Protein AF-A0A1A9HKG5-F1 (afdb_monomer)

Mean predicted aligned error: 11.15 Å

Solvent-accessible surface area (backbone atoms only — not comparable to full-atom values): 9004 Å² total; per-residue (Å²): 138,82,91,68,77,94,63,80,88,50,71,81,78,69,76,49,73,70,69,74,75,53,86,78,48,72,65,58,52,42,68,74,48,62,94,57,51,68,85,67,45,49,64,56,51,54,49,52,51,52,52,50,58,53,51,54,43,49,76,43,59,68,75,57,32,65,56,51,52,56,54,49,52,51,36,74,73,73,64,62,91,49,42,53,62,42,50,53,54,51,50,52,48,51,52,24,49,51,54,24,41,73,76,40,47,68,61,41,52,51,56,53,67,74,45,79,65,48,68,60,48,50,53,53,46,54,74,71,35,79,38,57,71,66,62,40,49,53,50,53,52,53,52,48,51,54,56,59,75,73,108

Secondary structure (DSSP, 8-state):
------PPPPGGGGT-SSTTT--S-HHHHHHHHTT--HHHHHHHHHHHHHHHHHHHGGGS-HHHHHHHHHHHHHIIIII---HHHHHHHHHHHHHHHHHHHHH-HHHHHHHHHTSTTHHHHHHHHHHHS---HHHHHHHHHHHHHHHHHH-

Radius of gyration: 18.56 Å; Cα contacts (8 Å, |Δi|>4): 81; chains: 1; bounding box: 42×35×54 Å

Sequence (151 aa):
MSDRPAGPPTADDWGDPELCAFPPDRYYSMDLFFGKSIAEIMPLLERNFSMRCIDDLADFPEPVFAYYVDGFFAHLANGMPDDEDLGVELGVFLSVMERRRQASPDVWRAAWMRWPGLLDTFVARVRRGRINAETAQELMEDISVVSAALR

Structure (mmCIF, N/CA/C/O backbone):
data_AF-A0A1A9HKG5-F1
#
_entry.id   AF-A0A1A9HKG5-F1
#
loop_
_atom_site.group_PDB
_atom_site.id
_atom_site.type_symbol
_atom_site.label_atom_id
_atom_site.label_alt_id
_atom_site.label_comp_id
_atom_site.label_asym_id
_atom_site.label_entity_id
_atom_site.label_seq_id
_atom_site.pdbx_PDB_ins_code
_atom_site.Cartn_x
_atom_site.Cartn_y
_atom_site.Cartn_z
_atom_site.occupancy
_atom_site.B_iso_or_equiv
_atom_site.auth_seq_id
_atom_site.auth_comp_id
_atom_site.auth_asym_id
_atom_site.auth_atom_id
_atom_site.pdbx_PDB_model_num
ATOM 1 N N . MET A 1 1 ? 24.810 -21.791 33.610 1.00 38.44 1 MET A N 1
ATOM 2 C CA . MET A 1 1 ? 23.421 -21.572 33.156 1.00 38.44 1 MET A CA 1
ATOM 3 C C . MET A 1 1 ? 22.956 -20.320 33.871 1.00 38.44 1 MET A C 1
ATOM 5 O O . MET A 1 1 ? 23.023 -20.300 35.090 1.00 38.44 1 MET A O 1
ATOM 9 N N . SER A 1 2 ? 22.736 -19.230 33.136 1.00 44.47 2 SER A N 1
ATOM 10 C CA . SER A 1 2 ? 22.501 -17.905 33.718 1.00 44.47 2 SER A CA 1
ATOM 11 C C . SER A 1 2 ? 20.999 -17.689 33.881 1.00 44.47 2 SER A C 1
ATOM 13 O O . SER A 1 2 ? 20.280 -17.680 32.886 1.00 44.47 2 SER A O 1
ATOM 15 N N . ASP A 1 3 ? 20.557 -17.537 35.130 1.00 51.28 3 ASP A N 1
ATOM 16 C CA . ASP A 1 3 ? 19.211 -17.105 35.515 1.00 51.28 3 ASP A CA 1
ATOM 17 C C . ASP A 1 3 ? 19.016 -15.624 35.156 1.00 51.28 3 ASP A C 1
ATOM 19 O O . ASP A 1 3 ? 19.117 -14.737 36.007 1.00 51.28 3 ASP A O 1
ATOM 23 N N . ARG A 1 4 ? 18.774 -15.323 33.876 1.00 46.88 4 ARG A N 1
ATOM 24 C CA . ARG A 1 4 ? 18.249 -14.007 33.502 1.00 46.88 4 ARG A CA 1
ATOM 25 C C . ARG A 1 4 ? 16.730 -14.005 33.711 1.00 46.88 4 ARG A C 1
ATOM 27 O O . ARG A 1 4 ? 16.064 -14.910 33.209 1.00 46.88 4 ARG A O 1
ATOM 34 N N . PRO A 1 5 ? 16.162 -13.007 34.413 1.00 45.56 5 PRO A N 1
ATOM 35 C CA . PRO A 1 5 ? 14.721 -12.796 34.389 1.00 45.56 5 PRO A CA 1
ATOM 36 C C . PRO A 1 5 ? 14.277 -12.554 32.941 1.00 45.56 5 PRO A C 1
ATOM 38 O O . PRO A 1 5 ? 15.050 -12.009 32.151 1.00 45.56 5 PRO A O 1
ATOM 41 N N . ALA A 1 6 ? 13.052 -12.970 32.606 1.00 55.50 6 ALA A N 1
ATOM 42 C CA . ALA A 1 6 ? 12.437 -12.793 31.291 1.00 55.50 6 ALA A CA 1
ATOM 43 C C . ALA A 1 6 ? 12.255 -11.298 30.968 1.00 55.50 6 ALA A C 1
ATOM 45 O O . ALA 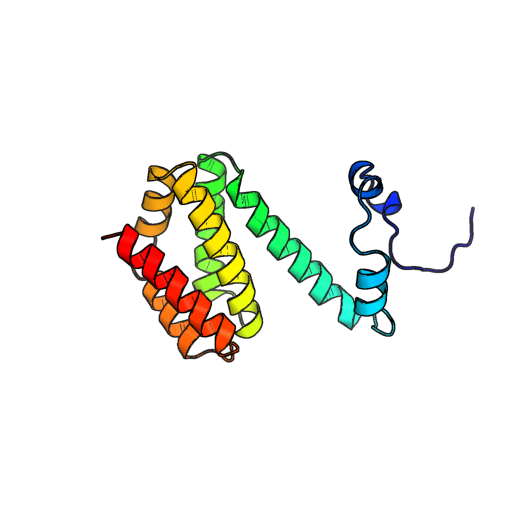A 1 6 ? 11.182 -10.726 31.146 1.00 55.50 6 ALA A O 1
ATOM 46 N N . GLY A 1 7 ? 13.343 -10.643 30.570 1.00 48.59 7 GLY A N 1
ATOM 47 C CA . GLY A 1 7 ? 13.321 -9.342 29.924 1.00 48.59 7 GLY A CA 1
ATOM 48 C C . GLY A 1 7 ? 12.909 -9.487 28.457 1.00 48.59 7 GLY A C 1
ATOM 49 O O . GLY A 1 7 ? 12.933 -10.601 27.925 1.00 48.59 7 GLY A O 1
ATOM 50 N N . PRO A 1 8 ? 12.520 -8.385 27.797 1.00 48.12 8 PRO A N 1
ATOM 51 C CA . PRO A 1 8 ? 12.227 -8.414 26.370 1.00 48.12 8 PRO A CA 1
ATOM 52 C C . PRO A 1 8 ? 13.450 -8.912 25.575 1.00 48.12 8 PRO A C 1
ATOM 54 O O . PRO A 1 8 ? 14.583 -8.656 26.006 1.00 48.12 8 PRO A O 1
ATOM 57 N N . PRO A 1 9 ? 13.240 -9.600 24.433 1.00 52.94 9 PRO A N 1
ATOM 58 C CA . PRO A 1 9 ? 14.323 -10.089 23.585 1.00 52.94 9 PRO A CA 1
ATOM 59 C C . PRO A 1 9 ? 15.295 -8.960 23.246 1.00 52.94 9 PRO A C 1
ATOM 61 O O . PRO A 1 9 ? 14.899 -7.872 22.826 1.00 52.94 9 PRO A O 1
ATOM 64 N N . THR A 1 10 ? 16.575 -9.207 23.469 1.00 54.91 10 THR A N 1
ATOM 65 C CA . THR A 1 10 ? 17.661 -8.268 23.194 1.00 54.91 10 THR A CA 1
ATOM 66 C C . THR A 1 10 ? 18.106 -8.394 21.745 1.00 54.91 10 THR A C 1
ATOM 68 O O . THR A 1 10 ? 17.918 -9.446 21.160 1.00 54.91 10 THR A O 1
ATOM 71 N N . ALA A 1 11 ? 18.722 -7.359 21.162 1.00 49.97 11 ALA A N 1
ATOM 72 C CA . ALA A 1 11 ? 19.253 -7.404 19.790 1.00 49.97 11 ALA A CA 1
ATOM 73 C C . ALA A 1 11 ? 20.190 -8.611 19.540 1.00 49.97 11 ALA A C 1
ATOM 75 O O . ALA A 1 11 ? 20.177 -9.180 18.452 1.00 49.97 11 ALA A O 1
ATOM 76 N N . ASP A 1 12 ? 20.906 -9.063 20.577 1.00 48.78 12 ASP A N 1
ATOM 77 C CA . ASP A 1 12 ? 21.741 -10.272 20.549 1.00 48.78 12 ASP A CA 1
ATOM 78 C C . ASP A 1 12 ? 20.930 -11.555 20.271 1.00 48.78 12 ASP A C 1
ATOM 80 O O . ASP A 1 12 ? 21.448 -12.493 19.669 1.00 48.78 12 ASP A O 1
ATOM 84 N N . ASP A 1 13 ? 19.651 -11.594 20.663 1.00 56.88 13 ASP A N 1
ATOM 85 C CA . ASP A 1 13 ? 18.748 -12.731 20.444 1.00 56.88 13 ASP A CA 1
ATOM 86 C C . ASP A 1 13 ? 18.257 -12.827 18.981 1.00 56.88 13 ASP A C 1
ATOM 88 O O . ASP A 1 13 ? 17.712 -13.858 18.587 1.00 56.88 13 ASP A O 1
ATOM 92 N N . TRP A 1 14 ? 18.476 -11.787 18.162 1.00 57.03 14 TRP A N 1
ATOM 93 C CA . TRP A 1 14 ? 18.041 -11.714 16.755 1.00 57.03 14 TRP A CA 1
ATOM 94 C C . TRP A 1 14 ? 19.176 -11.950 15.749 1.00 57.03 14 TRP A C 1
ATOM 96 O O . TRP A 1 14 ? 18.923 -12.011 14.550 1.00 57.03 14 TRP A O 1
ATOM 106 N N . GLY A 1 15 ? 20.417 -12.130 16.218 1.00 39.25 15 GLY A N 1
ATOM 107 C CA . GLY A 1 15 ? 21.541 -12.594 15.395 1.00 39.25 15 GLY A CA 1
ATOM 108 C C . GLY A 1 15 ? 22.054 -11.617 14.330 1.00 39.25 15 GLY A C 1
ATOM 109 O O . GLY A 1 15 ? 22.786 -12.052 13.441 1.00 39.25 15 GLY A O 1
ATOM 110 N N . ASP A 1 16 ? 21.711 -10.330 14.412 1.00 46.25 16 ASP A N 1
ATOM 111 C CA . ASP A 1 16 ? 22.084 -9.325 13.412 1.00 46.25 16 ASP A CA 1
ATOM 112 C C . ASP A 1 16 ? 23.063 -8.275 13.986 1.00 46.25 16 ASP A C 1
ATOM 114 O O . ASP A 1 16 ? 22.670 -7.410 14.776 1.00 46.25 16 ASP A O 1
ATOM 118 N N . PRO A 1 17 ? 24.354 -8.331 13.613 1.00 48.03 17 PRO A N 1
ATOM 119 C CA . PRO A 1 17 ? 25.363 -7.387 14.080 1.00 48.03 17 PRO A CA 1
ATOM 120 C C . PRO A 1 17 ? 25.240 -5.978 13.470 1.00 48.03 17 PRO A C 1
ATOM 122 O O . PRO A 1 17 ? 25.840 -5.049 14.016 1.00 48.03 17 PRO A O 1
ATOM 125 N N . GLU A 1 18 ? 24.471 -5.769 12.395 1.00 45.56 18 GLU A N 1
ATOM 126 C CA . GLU A 1 18 ? 24.267 -4.436 11.803 1.00 45.56 18 GLU A CA 1
ATOM 127 C C . GLU A 1 18 ? 23.213 -3.616 12.569 1.00 45.56 18 GLU A C 1
ATOM 129 O O . GLU A 1 18 ? 23.343 -2.392 12.672 1.00 45.56 18 GLU A O 1
ATOM 134 N N . LEU A 1 19 ? 22.265 -4.276 13.250 1.00 43.78 19 LEU A N 1
ATOM 135 C CA . LEU A 1 19 ? 21.355 -3.639 14.218 1.00 43.78 19 LEU A CA 1
ATOM 136 C C . LEU A 1 19 ? 22.072 -3.126 15.484 1.00 43.78 19 LEU A C 1
ATOM 138 O O . LEU A 1 19 ? 21.529 -2.290 16.204 1.00 43.78 19 LEU A O 1
ATOM 142 N N . CYS A 1 20 ? 23.304 -3.570 15.750 1.00 43.44 20 CYS A N 1
ATOM 143 C CA . CYS A 1 20 ? 24.138 -3.058 16.844 1.00 43.44 20 CYS A CA 1
ATOM 144 C C . CYS A 1 20 ? 24.887 -1.758 16.489 1.00 43.44 20 CYS A C 1
ATOM 146 O O . CYS A 1 20 ? 25.392 -1.086 17.392 1.00 43.44 20 CYS A O 1
ATOM 148 N N . ALA A 1 21 ? 24.989 -1.402 15.202 1.00 42.41 21 ALA A N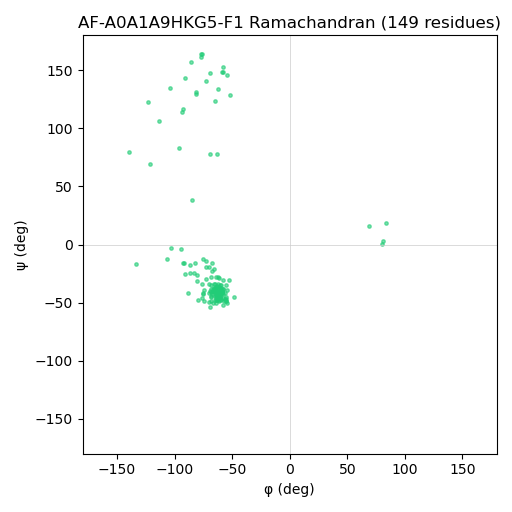 1
ATOM 149 C CA . ALA A 1 21 ? 25.827 -0.296 14.728 1.00 42.41 21 ALA A CA 1
ATOM 150 C C . ALA A 1 21 ? 25.097 1.056 14.642 1.00 42.41 21 ALA A C 1
ATOM 152 O O . ALA A 1 21 ? 25.743 2.105 14.611 1.00 42.41 21 ALA A O 1
ATOM 153 N N . PHE A 1 22 ? 23.765 1.053 14.670 1.00 38.78 22 PHE A N 1
ATOM 154 C CA . PHE A 1 22 ? 22.943 2.255 14.737 1.00 38.78 22 PHE A CA 1
ATOM 155 C C . PHE A 1 22 ? 22.035 2.156 15.961 1.00 38.78 22 PHE A C 1
ATOM 157 O O . PHE A 1 22 ? 21.252 1.215 16.044 1.00 38.78 22 PHE A O 1
ATOM 164 N N . PRO A 1 23 ? 22.067 3.109 16.907 1.00 43.50 23 PRO A N 1
ATOM 165 C CA . PRO A 1 23 ? 21.023 3.212 17.900 1.00 43.50 23 PRO A CA 1
ATOM 166 C C . PRO A 1 23 ? 20.001 4.254 17.430 1.00 43.50 23 PRO A C 1
ATOM 168 O O . PRO A 1 23 ? 20.067 5.395 17.887 1.00 43.50 23 PRO A O 1
ATOM 171 N N . PRO A 1 24 ? 19.021 3.938 16.570 1.00 44.19 24 PRO A N 1
ATOM 172 C CA . PRO A 1 24 ? 17.713 4.489 16.800 1.00 44.19 24 PRO A CA 1
ATOM 173 C C . PRO A 1 24 ? 17.034 3.606 17.861 1.00 44.19 24 PRO A C 1
ATOM 175 O O . PRO A 1 24 ? 17.019 2.381 17.784 1.00 44.19 24 PRO A O 1
ATOM 178 N N . ASP A 1 25 ? 16.474 4.239 18.885 1.00 48.19 25 ASP A N 1
ATOM 179 C CA . ASP A 1 25 ? 15.282 3.721 19.561 1.00 48.19 25 ASP A CA 1
ATOM 180 C C . ASP A 1 25 ? 15.369 2.668 20.663 1.00 48.19 25 ASP A C 1
ATOM 182 O O . ASP A 1 25 ? 14.325 2.155 21.053 1.00 48.19 25 ASP A O 1
ATOM 186 N N . ARG A 1 26 ? 16.502 2.413 21.331 1.00 44.66 26 ARG A N 1
ATOM 187 C CA . ARG A 1 26 ? 16.412 1.623 22.585 1.00 44.66 26 ARG A CA 1
ATOM 188 C C . ARG A 1 26 ? 15.532 2.318 23.641 1.00 44.66 26 ARG A C 1
ATOM 190 O O . ARG A 1 26 ? 14.764 1.653 24.323 1.00 44.66 26 ARG A O 1
ATOM 197 N N . TYR A 1 27 ? 15.600 3.649 23.735 1.00 45.28 27 TYR A N 1
ATOM 198 C CA . TYR A 1 27 ? 14.752 4.448 24.630 1.00 45.28 27 TYR A CA 1
ATOM 199 C C . TYR A 1 27 ? 13.316 4.598 24.112 1.00 45.28 27 TYR A C 1
ATOM 201 O O . TYR A 1 27 ? 12.382 4.421 24.883 1.00 45.28 27 TYR A O 1
ATOM 209 N N . TYR A 1 28 ? 13.134 4.823 22.809 1.00 45.78 28 TYR A N 1
ATOM 210 C CA . TYR A 1 28 ? 11.808 4.960 22.200 1.00 45.78 28 TYR A CA 1
ATOM 211 C C . TYR A 1 28 ? 11.017 3.645 22.243 1.00 45.78 28 TYR A C 1
ATOM 213 O O . TYR A 1 28 ? 9.845 3.634 22.599 1.00 45.78 28 TYR A O 1
ATOM 221 N N . SER A 1 29 ? 11.683 2.513 21.988 1.00 49.22 29 SER A N 1
ATOM 222 C CA . SER A 1 29 ? 11.100 1.176 22.140 1.00 49.22 29 SER A CA 1
ATOM 223 C C . SER A 1 29 ? 10.743 0.889 23.597 1.00 49.22 29 SER A C 1
ATOM 225 O O . SER A 1 29 ? 9.689 0.322 23.867 1.00 49.22 29 SER A O 1
ATOM 227 N N . MET A 1 30 ? 11.588 1.295 24.557 1.00 54.16 30 MET A N 1
ATOM 228 C CA . MET A 1 30 ? 11.232 1.172 25.970 1.00 54.16 30 MET A CA 1
ATOM 229 C C . MET A 1 30 ? 9.986 1.992 26.292 1.00 54.16 30 MET A C 1
ATOM 231 O O . MET A 1 30 ? 9.065 1.416 26.844 1.00 54.16 30 MET A O 1
ATOM 235 N N . ASP A 1 31 ? 9.895 3.262 25.901 1.00 56.78 31 ASP A N 1
ATOM 236 C CA . ASP A 1 31 ? 8.707 4.087 26.169 1.00 56.78 31 ASP A CA 1
ATOM 237 C C . ASP A 1 31 ? 7.435 3.532 25.500 1.00 56.78 31 ASP A C 1
ATOM 239 O O . ASP A 1 31 ? 6.349 3.602 26.078 1.00 56.78 31 ASP A O 1
ATOM 243 N N . LEU A 1 32 ? 7.562 2.916 24.318 1.00 57.59 32 LEU A N 1
ATOM 244 C CA . LEU A 1 32 ? 6.439 2.300 23.605 1.00 57.59 32 LEU A CA 1
ATOM 245 C C . LEU A 1 32 ? 5.918 1.028 24.293 1.00 57.59 32 LEU A C 1
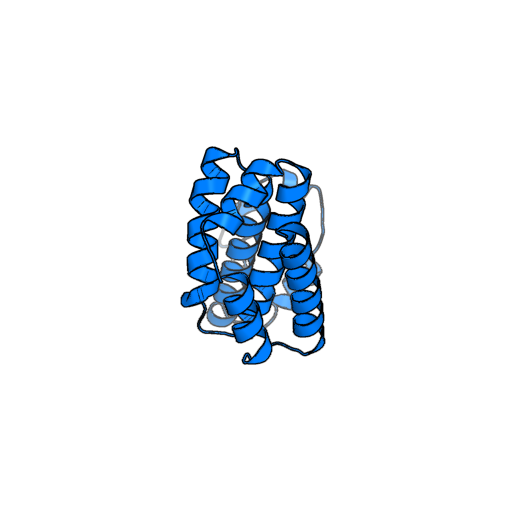ATOM 247 O O . LEU A 1 32 ? 4.721 0.743 24.230 1.00 57.59 32 LEU A O 1
ATOM 251 N N . PHE A 1 33 ? 6.804 0.256 24.930 1.00 64.69 33 PHE A N 1
ATOM 252 C CA . PHE A 1 33 ? 6.496 -1.053 25.519 1.00 64.69 33 PHE A CA 1
ATOM 253 C C . PHE A 1 33 ? 6.428 -1.045 27.055 1.00 64.69 33 PHE A C 1
ATOM 255 O O . PHE A 1 33 ? 5.944 -2.006 27.658 1.00 64.69 33 PHE A O 1
ATOM 262 N N . PHE A 1 34 ? 6.881 0.024 27.712 1.00 68.19 34 PHE A N 1
ATOM 263 C CA . PHE A 1 34 ? 6.913 0.126 29.167 1.00 68.19 34 PHE A CA 1
ATOM 264 C C . PHE A 1 34 ? 5.494 0.125 29.742 1.00 68.19 34 PHE A C 1
ATOM 266 O O . PHE A 1 34 ? 4.649 0.943 29.387 1.00 68.19 34 PHE A O 1
ATOM 273 N N . GLY A 1 35 ? 5.227 -0.819 30.646 1.00 70.81 35 GLY A N 1
ATOM 274 C CA . GLY A 1 35 ? 3.917 -0.979 31.281 1.00 70.81 35 GLY A CA 1
ATOM 275 C C . GLY A 1 35 ? 2.867 -1.716 30.442 1.00 70.81 35 GLY A C 1
ATOM 276 O O . GLY A 1 35 ? 1.761 -1.911 30.941 1.00 70.81 35 GLY A O 1
ATOM 277 N N . LYS A 1 36 ? 3.195 -2.161 29.220 1.00 76.69 36 LYS A N 1
ATOM 278 C CA . LYS A 1 36 ? 2.314 -2.997 28.391 1.00 76.69 36 LYS A CA 1
ATOM 279 C C . LYS A 1 36 ? 2.572 -4.484 28.636 1.00 76.69 36 LYS A C 1
ATOM 281 O O . LYS A 1 36 ? 3.705 -4.922 28.827 1.00 76.69 36 LYS A O 1
ATOM 286 N N . SER A 1 37 ? 1.511 -5.276 28.617 1.00 81.25 37 SER A N 1
ATOM 287 C CA . SER A 1 37 ? 1.562 -6.735 28.651 1.00 81.25 37 SER A CA 1
ATOM 288 C C . SER A 1 37 ? 1.950 -7.317 27.289 1.00 81.25 37 SER A C 1
ATOM 290 O O . SER A 1 37 ? 1.792 -6.679 26.252 1.00 81.25 37 SER A O 1
ATOM 292 N N . ILE A 1 38 ? 2.397 -8.577 27.265 1.00 73.75 38 ILE A N 1
ATOM 293 C CA . ILE A 1 38 ? 2.705 -9.294 26.013 1.00 73.75 38 ILE A CA 1
ATOM 294 C C . ILE A 1 38 ? 1.504 -9.281 25.054 1.00 73.75 38 ILE A C 1
ATOM 296 O O . ILE A 1 38 ? 1.685 -9.082 23.858 1.00 73.75 38 ILE A O 1
ATOM 300 N N . ALA A 1 39 ? 0.280 -9.424 25.570 1.00 75.69 39 ALA A N 1
ATOM 301 C CA . ALA A 1 39 ? -0.936 -9.388 24.757 1.00 75.69 39 ALA A CA 1
ATOM 302 C C . ALA A 1 39 ? -1.173 -8.025 24.079 1.00 75.69 39 ALA A C 1
ATOM 304 O O . ALA A 1 39 ? -1.776 -7.972 23.014 1.00 75.69 39 ALA A O 1
ATOM 305 N N . GLU A 1 40 ? -0.681 -6.935 24.671 1.00 73.12 40 GLU A N 1
ATOM 306 C CA . GLU A 1 40 ? -0.762 -5.583 24.103 1.00 73.12 40 GLU A CA 1
ATOM 307 C C . GLU A 1 40 ? 0.404 -5.276 23.153 1.00 73.12 40 GLU A C 1
ATOM 309 O O . GLU A 1 40 ? 0.277 -4.422 22.280 1.00 73.12 40 GLU A O 1
ATOM 314 N N . ILE A 1 41 ? 1.542 -5.955 23.317 1.00 71.44 41 ILE A N 1
ATOM 315 C CA . ILE A 1 41 ? 2.761 -5.730 22.530 1.00 71.44 41 ILE A CA 1
ATOM 316 C C . ILE A 1 41 ? 2.772 -6.572 21.253 1.00 71.44 41 ILE A C 1
ATOM 318 O O . ILE A 1 41 ? 3.163 -6.072 20.199 1.00 71.44 41 ILE A O 1
ATOM 322 N N . MET A 1 42 ? 2.352 -7.837 21.331 1.00 74.56 42 MET A N 1
ATOM 323 C CA . MET A 1 42 ? 2.443 -8.770 20.203 1.00 74.56 42 MET A CA 1
ATOM 324 C C . MET A 1 42 ? 1.755 -8.263 18.928 1.00 74.56 42 MET A C 1
ATOM 326 O O . MET A 1 42 ? 2.416 -8.281 17.891 1.00 74.56 42 MET A O 1
ATOM 330 N N . PRO A 1 43 ? 0.527 -7.709 18.974 1.00 72.69 43 PRO A N 1
ATOM 331 C CA . PRO A 1 43 ? -0.109 -7.165 17.774 1.00 72.69 43 PRO A CA 1
ATOM 332 C C . PRO A 1 43 ? 0.686 -6.014 17.137 1.00 72.69 43 PRO A C 1
ATOM 334 O O . PRO A 1 43 ? 0.744 -5.895 15.916 1.00 72.69 43 PRO A O 1
ATOM 337 N N . LEU A 1 44 ? 1.349 -5.180 17.949 1.00 71.00 44 LEU A N 1
ATOM 338 C CA . LEU A 1 44 ? 2.171 -4.067 17.458 1.00 71.00 44 LEU A CA 1
ATOM 339 C C . LEU A 1 44 ? 3.436 -4.569 16.750 1.00 71.00 44 LEU A C 1
ATOM 341 O O . LEU A 1 44 ? 3.834 -4.014 15.726 1.00 71.00 44 LEU A O 1
ATOM 345 N N . LEU A 1 45 ? 4.064 -5.621 17.286 1.00 68.38 45 LEU A N 1
ATOM 346 C CA . LEU A 1 45 ? 5.238 -6.249 16.677 1.00 68.38 45 LEU A CA 1
ATOM 347 C C . LEU A 1 45 ? 4.883 -6.963 15.371 1.00 68.38 45 LEU A C 1
ATOM 349 O O . LEU A 1 45 ? 5.586 -6.785 14.379 1.00 68.38 45 LEU A O 1
ATOM 353 N N . GLU A 1 46 ? 3.788 -7.724 15.355 1.00 72.88 46 GLU A N 1
ATOM 354 C CA . GLU A 1 46 ? 3.287 -8.405 14.155 1.00 72.88 46 GLU A CA 1
ATOM 355 C C . GLU A 1 46 ? 2.964 -7.401 13.046 1.00 72.88 46 GLU A C 1
ATOM 357 O O . GLU A 1 46 ? 3.358 -7.597 11.896 1.00 72.88 46 GLU A O 1
ATOM 362 N N . ARG A 1 47 ? 2.338 -6.273 13.401 1.00 72.25 47 ARG A N 1
ATOM 363 C CA . ARG A 1 47 ? 2.058 -5.185 12.462 1.00 72.25 47 ARG A CA 1
ATOM 364 C C . ARG A 1 47 ? 3.333 -4.538 11.926 1.00 72.25 47 ARG A C 1
ATOM 366 O O . ARG A 1 47 ? 3.440 -4.316 10.725 1.00 72.25 47 ARG A O 1
ATOM 373 N N . ASN A 1 48 ? 4.317 -4.255 12.780 1.00 71.88 48 ASN A N 1
ATOM 374 C CA . ASN A 1 48 ? 5.599 -3.694 12.337 1.00 71.88 48 ASN A CA 1
ATOM 375 C C . ASN A 1 48 ? 6.337 -4.656 11.396 1.00 71.88 48 ASN A C 1
ATOM 377 O O . ASN A 1 48 ? 6.820 -4.244 10.343 1.00 71.88 48 ASN A O 1
ATOM 381 N N . PHE A 1 49 ? 6.345 -5.947 11.729 1.00 72.69 49 PHE A N 1
ATOM 382 C CA . PHE A 1 49 ? 6.891 -6.979 10.858 1.00 72.69 49 PHE A CA 1
ATOM 383 C C . PHE A 1 49 ? 6.172 -7.016 9.503 1.00 72.69 49 PHE A C 1
ATOM 385 O O . PHE A 1 49 ? 6.838 -6.972 8.473 1.00 72.69 49 PHE A O 1
ATOM 392 N N . SER A 1 50 ? 4.833 -7.003 9.493 1.00 74.12 50 SER A N 1
ATOM 393 C CA . SER A 1 50 ? 4.036 -6.937 8.259 1.00 74.12 50 SER A CA 1
ATOM 394 C C . SER A 1 50 ? 4.416 -5.722 7.405 1.00 74.12 50 SER A C 1
ATOM 396 O O . SER A 1 50 ? 4.736 -5.871 6.227 1.00 74.12 50 SER A O 1
ATOM 398 N N . MET A 1 51 ? 4.489 -4.530 8.009 1.00 75.94 51 MET A N 1
ATOM 399 C CA . MET A 1 51 ? 4.875 -3.299 7.309 1.00 75.94 51 MET A CA 1
ATOM 400 C C . MET A 1 51 ? 6.283 -3.372 6.717 1.00 75.94 51 MET A C 1
ATOM 402 O O . MET A 1 51 ? 6.478 -2.943 5.584 1.00 75.94 51 MET A O 1
ATOM 406 N N . ARG A 1 52 ? 7.256 -3.939 7.440 1.00 75.94 52 ARG A N 1
ATOM 407 C CA . ARG A 1 52 ? 8.613 -4.147 6.910 1.00 75.94 52 ARG A CA 1
ATOM 408 C C . ARG A 1 52 ? 8.621 -5.117 5.736 1.00 75.94 52 ARG A C 1
ATOM 410 O O . ARG A 1 52 ? 9.232 -4.826 4.717 1.00 75.94 52 ARG A O 1
ATOM 417 N N . CYS A 1 53 ? 7.885 -6.222 5.839 1.00 75.56 53 CYS A N 1
ATOM 418 C CA . CYS A 1 53 ? 7.752 -7.160 4.730 1.00 75.56 53 CYS A CA 1
ATOM 419 C C . CYS A 1 53 ? 7.107 -6.517 3.496 1.00 75.56 53 CYS A C 1
ATOM 421 O O . CYS A 1 53 ? 7.500 -6.847 2.381 1.00 75.56 53 CYS A O 1
ATOM 423 N N . ILE A 1 54 ? 6.134 -5.615 3.677 1.00 79.06 54 ILE A N 1
ATOM 424 C CA . ILE A 1 54 ? 5.567 -4.823 2.578 1.00 79.06 54 ILE A CA 1
ATOM 425 C C . ILE A 1 54 ? 6.642 -3.905 1.993 1.00 79.06 54 ILE A C 1
ATOM 427 O O . ILE A 1 54 ? 6.803 -3.872 0.775 1.00 79.06 54 ILE A O 1
ATOM 431 N N . ASP A 1 55 ? 7.387 -3.188 2.838 1.00 77.44 55 ASP A N 1
ATOM 432 C CA . ASP A 1 55 ? 8.410 -2.232 2.408 1.00 77.44 55 ASP A CA 1
ATOM 433 C C . ASP A 1 55 ? 9.512 -2.888 1.556 1.00 77.44 55 ASP A C 1
ATOM 435 O O . ASP A 1 55 ? 9.874 -2.349 0.504 1.00 77.44 55 ASP A O 1
ATOM 439 N N . ASP A 1 56 ? 9.951 -4.089 1.943 1.00 81.25 56 ASP A N 1
ATOM 440 C CA . ASP A 1 56 ? 10.978 -4.876 1.246 1.00 81.25 56 ASP A CA 1
ATOM 441 C C . ASP A 1 56 ? 10.540 -5.339 -0.158 1.00 81.25 56 ASP A C 1
ATOM 443 O O . ASP A 1 56 ? 11.380 -5.632 -1.015 1.00 81.25 56 ASP A O 1
ATOM 447 N N . LEU A 1 57 ? 9.228 -5.384 -0.448 1.00 82.38 57 LEU A N 1
ATOM 448 C CA . LEU A 1 57 ? 8.731 -5.784 -1.772 1.00 82.38 57 LEU A CA 1
ATOM 449 C C . LEU A 1 57 ? 9.274 -4.891 -2.885 1.00 82.38 57 LEU A C 1
ATOM 451 O O . LEU A 1 57 ? 9.436 -5.365 -4.011 1.00 82.38 57 LEU A O 1
ATOM 455 N N . ALA A 1 58 ? 9.546 -3.615 -2.597 1.00 83.06 58 ALA A N 1
ATOM 456 C CA . ALA A 1 58 ? 10.047 -2.669 -3.590 1.00 83.06 58 ALA A CA 1
ATOM 457 C C . ALA A 1 58 ? 11.333 -3.172 -4.272 1.00 83.06 58 ALA A C 1
ATOM 459 O O . ALA A 1 58 ? 11.494 -2.988 -5.485 1.00 83.06 58 ALA A O 1
ATOM 460 N N . ASP A 1 59 ? 12.176 -3.879 -3.517 1.00 84.25 59 ASP A N 1
ATOM 461 C CA . ASP A 1 59 ? 13.503 -4.334 -3.931 1.00 84.25 59 ASP A CA 1
ATOM 462 C C . ASP A 1 59 ? 13.505 -5.762 -4.498 1.00 84.25 59 ASP A C 1
ATOM 464 O O . ASP A 1 59 ? 14.524 -6.256 -4.990 1.00 84.25 59 ASP A O 1
ATOM 468 N N . PHE A 1 60 ? 12.358 -6.445 -4.488 1.00 82.81 60 PHE A N 1
ATOM 469 C CA . PHE A 1 60 ? 12.274 -7.807 -5.002 1.00 82.81 60 PHE A CA 1
ATOM 470 C C . PHE A 1 60 ? 12.437 -7.865 -6.533 1.00 82.81 60 PHE A C 1
ATOM 472 O O . PHE A 1 60 ? 11.973 -6.975 -7.267 1.00 82.81 60 PHE A O 1
ATOM 479 N N . PRO A 1 61 ? 13.031 -8.955 -7.064 1.00 88.50 61 PRO A N 1
ATOM 480 C CA . PRO A 1 61 ? 13.071 -9.202 -8.501 1.00 88.50 61 PRO A CA 1
ATOM 481 C C . PRO A 1 61 ? 11.670 -9.177 -9.121 1.00 88.50 61 PRO A C 1
ATOM 483 O O . PRO A 1 61 ? 10.704 -9.622 -8.505 1.00 88.50 61 PRO A O 1
ATOM 486 N N . GLU A 1 62 ? 11.553 -8.707 -10.364 1.00 88.31 62 GLU A N 1
ATOM 487 C CA . GLU A 1 62 ? 10.264 -8.512 -11.054 1.00 88.31 62 GLU A CA 1
ATOM 488 C C . GLU A 1 62 ? 9.288 -9.691 -11.000 1.00 88.31 62 GLU A C 1
ATOM 490 O O . GLU A 1 62 ? 8.124 -9.452 -10.666 1.00 88.31 62 GLU A O 1
ATOM 495 N N . PRO A 1 63 ? 9.705 -10.951 -11.227 1.00 85.88 63 PRO A N 1
ATOM 496 C CA . PRO A 1 63 ? 8.781 -12.081 -11.143 1.00 85.88 63 PRO A CA 1
ATOM 497 C C . PRO A 1 63 ? 8.242 -12.303 -9.725 1.00 85.88 63 PRO A C 1
ATOM 499 O O . PRO A 1 63 ? 7.096 -12.708 -9.550 1.00 85.88 63 PRO A O 1
ATOM 502 N N . VAL A 1 64 ? 9.068 -12.027 -8.714 1.00 85.88 64 VAL A N 1
ATOM 503 C CA . VAL A 1 64 ? 8.735 -12.217 -7.299 1.00 85.88 64 VAL A CA 1
ATOM 504 C C . VAL A 1 64 ? 7.811 -11.096 -6.832 1.00 85.88 64 VAL A C 1
ATOM 506 O O . VAL A 1 64 ? 6.765 -11.364 -6.247 1.00 85.88 64 VAL A O 1
ATOM 509 N N . PHE A 1 65 ? 8.140 -9.850 -7.178 1.00 87.88 65 PHE A N 1
ATOM 510 C CA . PHE A 1 65 ? 7.271 -8.699 -6.946 1.00 87.88 65 PHE A CA 1
ATOM 511 C C . PHE A 1 65 ? 5.882 -8.918 -7.558 1.00 87.88 65 PHE A C 1
ATOM 513 O O . PHE A 1 65 ? 4.872 -8.790 -6.870 1.00 87.88 65 PHE A O 1
ATOM 520 N N . ALA A 1 66 ? 5.820 -9.310 -8.836 1.00 84.50 66 ALA A N 1
ATOM 521 C CA . ALA A 1 66 ? 4.560 -9.497 -9.550 1.00 84.50 66 ALA A CA 1
ATOM 522 C C . ALA A 1 66 ? 3.674 -10.598 -8.944 1.00 84.50 66 ALA A C 1
ATOM 524 O O . ALA A 1 66 ? 2.453 -10.522 -9.089 1.00 84.50 66 ALA A O 1
ATOM 525 N N . TYR A 1 67 ? 4.277 -11.593 -8.286 1.00 85.12 67 TYR A N 1
ATOM 526 C CA . TYR A 1 67 ? 3.568 -12.648 -7.565 1.00 85.12 67 TYR A CA 1
ATOM 527 C C . TYR A 1 67 ? 2.978 -12.140 -6.242 1.00 85.12 67 TYR A C 1
ATOM 529 O O . TYR A 1 67 ? 1.799 -12.357 -5.969 1.00 85.12 67 TYR A O 1
ATOM 537 N N . TYR A 1 68 ? 3.771 -11.434 -5.431 1.00 86.69 68 TYR A N 1
ATOM 538 C CA . TYR A 1 68 ? 3.324 -10.970 -4.114 1.00 86.69 68 TYR A CA 1
ATOM 539 C C . TYR A 1 68 ? 2.384 -9.765 -4.179 1.00 86.69 68 TYR A C 1
ATOM 541 O O . TYR A 1 68 ? 1.451 -9.688 -3.379 1.00 86.69 68 TYR A O 1
ATOM 549 N N . VAL A 1 69 ? 2.574 -8.856 -5.142 1.00 89.94 69 VAL A N 1
ATOM 550 C CA . VAL A 1 69 ? 1.747 -7.644 -5.269 1.00 89.94 69 VAL A CA 1
ATOM 551 C C . VAL A 1 69 ? 0.266 -7.982 -5.471 1.00 89.94 69 VAL A C 1
ATOM 553 O O . VAL A 1 69 ? -0.597 -7.312 -4.913 1.00 89.94 69 VAL A O 1
ATOM 556 N N . ASP A 1 70 ? -0.043 -9.072 -6.182 1.00 87.81 70 ASP A N 1
ATOM 557 C CA . ASP A 1 70 ? -1.425 -9.525 -6.379 1.00 87.81 70 ASP A CA 1
ATOM 558 C C . ASP A 1 70 ? -2.064 -9.999 -5.066 1.00 87.81 70 ASP A C 1
ATOM 560 O O . ASP A 1 70 ? -3.238 -9.728 -4.804 1.00 87.81 70 ASP A O 1
ATOM 564 N N . GLY A 1 71 ? -1.286 -10.674 -4.215 1.00 86.94 71 GLY A N 1
ATOM 565 C CA . GLY A 1 71 ? -1.726 -11.076 -2.880 1.00 86.94 71 GLY A CA 1
ATOM 566 C C . GLY A 1 71 ? -2.007 -9.869 -1.986 1.00 86.94 71 GLY A C 1
ATOM 567 O O . GLY A 1 71 ? -3.044 -9.825 -1.321 1.00 86.94 71 GLY A O 1
ATOM 568 N N . PHE A 1 72 ? -1.135 -8.859 -2.028 1.00 88.94 72 PHE A N 1
ATOM 569 C CA . PHE A 1 72 ? -1.325 -7.622 -1.270 1.00 88.94 72 PHE A CA 1
ATOM 570 C C . PHE A 1 72 ? -2.525 -6.812 -1.749 1.00 88.94 72 PHE A C 1
ATOM 572 O O . PHE A 1 72 ? -3.302 -6.335 -0.925 1.00 88.94 72 PHE A O 1
ATOM 579 N N . PHE A 1 73 ? -2.759 -6.728 -3.058 1.00 91.12 73 PHE A N 1
ATOM 580 C CA . PHE A 1 73 ? -3.975 -6.117 -3.588 1.00 91.12 73 PHE A CA 1
ATOM 581 C C . PHE A 1 73 ? -5.241 -6.800 -3.062 1.00 91.12 73 PHE A C 1
ATOM 583 O O . PHE A 1 73 ? -6.160 -6.122 -2.600 1.00 91.12 73 PHE A O 1
ATOM 590 N N . ALA A 1 74 ? -5.285 -8.135 -3.070 1.00 88.31 74 ALA A N 1
ATOM 591 C CA . ALA A 1 74 ? -6.421 -8.881 -2.534 1.00 88.31 74 ALA A CA 1
ATOM 592 C C . ALA A 1 74 ? -6.611 -8.648 -1.023 1.00 88.31 74 ALA A C 1
ATOM 594 O O . ALA A 1 74 ? -7.744 -8.471 -0.562 1.00 88.31 74 ALA A O 1
ATOM 595 N N . HIS A 1 75 ? -5.509 -8.613 -0.268 1.00 88.12 75 HIS A N 1
ATOM 596 C CA . HIS A 1 75 ? -5.500 -8.361 1.171 1.00 88.12 75 HIS A CA 1
ATOM 597 C C . HIS A 1 75 ? -6.013 -6.954 1.516 1.00 88.12 75 HIS A C 1
ATOM 599 O O . HIS A 1 75 ? -6.958 -6.814 2.294 1.00 88.12 75 HIS A O 1
ATOM 605 N N . LEU A 1 76 ? -5.492 -5.916 0.861 1.00 88.50 76 LEU A N 1
ATOM 606 C CA . LEU A 1 76 ? -5.923 -4.531 1.066 1.00 88.50 76 LEU A CA 1
ATOM 607 C C . LEU A 1 76 ? -7.348 -4.275 0.568 1.00 88.50 76 LEU A C 1
ATOM 609 O O . LEU A 1 76 ? -8.041 -3.411 1.099 1.00 88.50 76 LEU A O 1
ATOM 613 N N . ALA A 1 77 ? -7.830 -5.010 -0.435 1.00 86.19 77 ALA A N 1
ATOM 614 C CA . ALA A 1 77 ? -9.204 -4.864 -0.908 1.00 86.19 77 ALA A CA 1
ATOM 615 C C . ALA A 1 77 ? -10.225 -5.504 0.048 1.00 86.19 77 ALA A C 1
ATOM 617 O O . ALA A 1 77 ? -11.264 -4.901 0.308 1.00 86.19 77 ALA A O 1
ATOM 618 N N . ASN A 1 78 ? -9.936 -6.703 0.572 1.00 81.81 78 ASN A N 1
ATOM 619 C CA . ASN A 1 78 ? -10.954 -7.555 1.207 1.00 81.81 78 ASN A CA 1
ATOM 620 C C . ASN A 1 78 ? -10.552 -8.173 2.556 1.00 81.81 78 ASN A C 1
ATOM 622 O O . ASN A 1 78 ? -11.412 -8.683 3.267 1.00 81.81 78 ASN A O 1
ATOM 626 N N . GLY A 1 79 ? -9.262 -8.195 2.885 1.00 76.81 79 GLY A N 1
ATOM 627 C CA . GLY A 1 79 ? -8.714 -8.940 4.022 1.00 76.81 79 GLY A CA 1
ATOM 628 C C . GLY A 1 79 ? -8.607 -8.153 5.327 1.00 76.81 79 GLY A C 1
ATOM 629 O O . GLY A 1 79 ? -8.466 -8.773 6.375 1.00 76.81 79 GLY A O 1
ATOM 630 N N . MET A 1 80 ? -8.69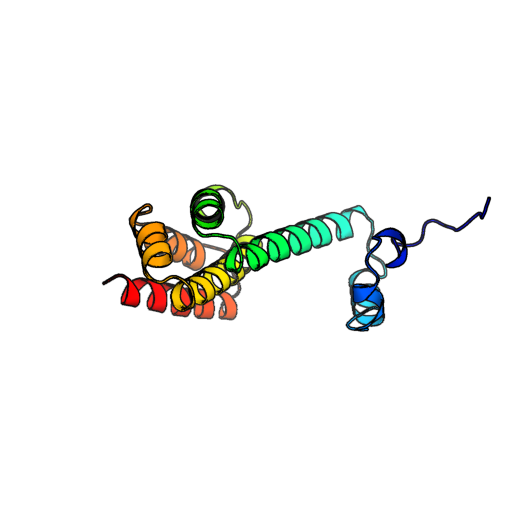1 -6.820 5.273 1.00 79.81 80 MET A N 1
ATOM 631 C CA . MET A 1 80 ? -8.479 -5.950 6.440 1.00 79.81 80 MET A CA 1
ATOM 632 C C . MET A 1 80 ? -9.796 -5.616 7.159 1.00 79.81 80 MET A C 1
ATOM 634 O O . MET A 1 80 ? -10.626 -4.929 6.553 1.00 79.81 80 MET A O 1
ATOM 638 N N . PRO A 1 81 ? -10.005 -6.064 8.414 1.00 72.94 81 PRO A N 1
ATOM 639 C CA . PRO A 1 81 ? -11.226 -5.800 9.176 1.00 72.94 81 PRO A CA 1
ATOM 640 C C . PRO A 1 81 ? -11.236 -4.432 9.874 1.00 72.94 81 PRO A C 1
ATOM 642 O O . PRO A 1 81 ? -12.317 -3.919 10.156 1.00 72.94 81 PRO A O 1
ATOM 645 N N . ASP A 1 82 ? -10.062 -3.863 10.156 1.00 82.56 82 ASP A N 1
ATOM 646 C CA . ASP A 1 82 ? -9.907 -2.560 10.800 1.00 82.56 82 ASP A CA 1
ATOM 647 C C . ASP A 1 82 ? -9.507 -1.484 9.781 1.00 82.56 82 ASP A C 1
ATOM 649 O O . ASP A 1 82 ? -8.659 -1.702 8.909 1.00 82.56 82 ASP A O 1
ATOM 653 N N . ASP A 1 83 ? -10.163 -0.327 9.865 1.00 80.12 83 ASP A N 1
ATOM 654 C CA . ASP A 1 83 ? -9.970 0.757 8.905 1.00 80.12 83 ASP A CA 1
ATOM 655 C C . ASP A 1 83 ? -8.717 1.594 9.207 1.00 80.12 83 ASP A C 1
ATOM 657 O O . ASP A 1 83 ? -8.094 2.085 8.268 1.00 80.12 83 ASP A O 1
ATOM 661 N N . GLU A 1 84 ? -8.313 1.753 10.473 1.00 78.50 84 GLU A N 1
ATOM 662 C CA . GLU A 1 84 ? -7.073 2.467 10.814 1.00 78.50 84 GLU A CA 1
ATOM 663 C C . GLU A 1 84 ? -5.844 1.657 10.385 1.00 78.50 84 GLU A C 1
ATOM 665 O O . GLU A 1 84 ? -4.897 2.207 9.813 1.00 78.50 84 GLU A O 1
ATOM 670 N N . ASP A 1 85 ? -5.877 0.341 10.598 1.00 80.88 85 ASP A N 1
ATOM 671 C CA . ASP A 1 85 ? -4.845 -0.579 10.125 1.00 80.88 85 ASP A CA 1
ATOM 672 C C . ASP A 1 85 ? -4.753 -0.571 8.595 1.00 80.88 85 ASP A C 1
ATOM 674 O O . ASP A 1 85 ? -3.650 -0.477 8.048 1.00 80.88 85 ASP A O 1
ATOM 678 N N . LEU A 1 86 ? -5.901 -0.563 7.902 1.00 85.81 86 LEU A N 1
ATOM 679 C CA . LEU A 1 86 ? -5.944 -0.393 6.450 1.00 85.81 86 LEU A CA 1
ATOM 680 C C . LEU A 1 86 ? -5.223 0.882 6.008 1.00 85.81 86 LEU A C 1
ATOM 682 O O . LEU A 1 86 ? -4.468 0.830 5.041 1.00 85.81 86 LEU A O 1
ATOM 686 N N . GLY A 1 87 ? -5.482 2.019 6.659 1.00 85.56 87 GLY A N 1
ATOM 687 C CA . GLY A 1 87 ? -4.904 3.302 6.255 1.00 85.56 87 GLY A CA 1
ATOM 688 C C . GLY A 1 87 ? -3.377 3.273 6.249 1.00 85.56 87 GLY A C 1
ATOM 689 O O . GLY A 1 87 ? -2.746 3.721 5.293 1.00 85.56 87 GLY A O 1
ATOM 690 N N . VAL A 1 88 ? -2.786 2.670 7.279 1.00 84.31 88 VAL A N 1
ATOM 691 C CA . VAL A 1 88 ? -1.329 2.543 7.381 1.00 84.31 88 VAL A CA 1
ATOM 692 C C . VAL A 1 88 ? -0.777 1.563 6.352 1.00 84.31 88 VAL A C 1
ATOM 694 O O . VAL A 1 88 ? 0.155 1.913 5.632 1.00 84.31 88 VAL A O 1
ATOM 697 N N . GLU A 1 89 ? -1.348 0.361 6.231 1.00 87.06 89 GLU A N 1
ATOM 698 C CA . GLU A 1 89 ? -0.837 -0.620 5.265 1.00 87.06 89 GLU A CA 1
ATOM 699 C C . GLU A 1 89 ? -0.996 -0.150 3.818 1.00 87.06 89 GLU A C 1
ATOM 701 O O . GLU A 1 89 ? -0.092 -0.340 3.004 1.00 87.06 89 GLU A O 1
ATOM 706 N N . LEU A 1 90 ? -2.105 0.522 3.499 1.00 89.88 90 LEU A N 1
ATOM 707 C 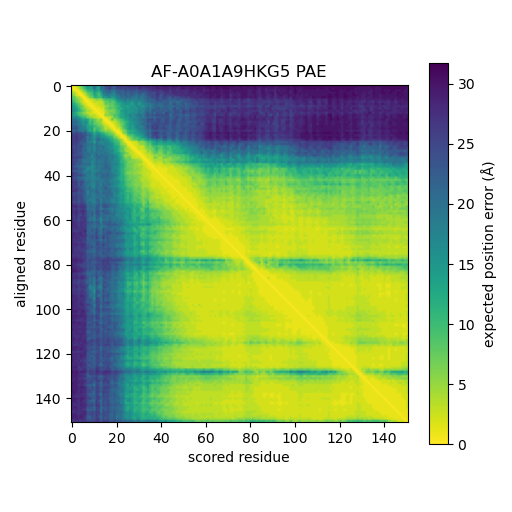CA . LEU A 1 90 ? -2.316 1.121 2.187 1.00 89.88 90 LEU A CA 1
ATOM 708 C C . LEU A 1 90 ? -1.281 2.217 1.903 1.00 89.88 90 LEU A C 1
ATOM 710 O O . LEU A 1 90 ? -0.760 2.263 0.793 1.00 89.88 90 LEU A O 1
ATOM 714 N N . GLY A 1 91 ? -0.944 3.059 2.884 1.00 88.81 91 GLY A N 1
ATOM 715 C CA . GLY A 1 91 ? 0.078 4.100 2.724 1.00 88.81 91 GLY A CA 1
ATOM 716 C C . GLY A 1 91 ? 1.475 3.530 2.460 1.00 88.81 91 GLY A C 1
ATOM 717 O O . GLY A 1 91 ? 2.157 3.948 1.518 1.00 88.81 91 GLY A O 1
ATOM 718 N N . VAL A 1 92 ? 1.880 2.510 3.227 1.00 87.69 92 VAL A N 1
ATOM 719 C CA . VAL A 1 92 ? 3.154 1.798 2.999 1.00 87.69 92 VAL A CA 1
ATOM 720 C C . VAL A 1 92 ? 3.150 1.152 1.614 1.00 87.69 92 VAL A C 1
ATOM 722 O O . VAL A 1 92 ? 4.098 1.296 0.842 1.00 87.69 92 VAL A O 1
ATOM 725 N N . PHE A 1 93 ? 2.050 0.496 1.251 1.00 91.25 93 PHE A N 1
ATOM 726 C CA . PHE A 1 93 ? 1.916 -0.155 -0.042 1.00 91.25 93 PHE A CA 1
ATOM 727 C C . PHE A 1 93 ? 1.966 0.836 -1.220 1.00 91.25 93 PHE A C 1
ATOM 729 O O . PHE A 1 93 ? 2.644 0.577 -2.214 1.00 91.25 93 PHE A O 1
ATOM 736 N N . LEU A 1 94 ? 1.305 1.994 -1.128 1.00 92.00 94 LEU A N 1
ATOM 737 C CA . LEU A 1 94 ? 1.380 3.041 -2.154 1.00 92.00 94 LEU A CA 1
ATOM 738 C C . LEU A 1 94 ? 2.811 3.582 -2.301 1.00 92.00 94 LEU A C 1
ATOM 740 O O . LEU A 1 94 ? 3.277 3.765 -3.428 1.00 92.00 94 LEU A O 1
ATOM 744 N N . SER A 1 95 ? 3.545 3.723 -1.194 1.00 90.12 95 SER A N 1
ATOM 745 C CA . SER A 1 95 ? 4.964 4.108 -1.203 1.00 90.12 95 SER A CA 1
ATOM 746 C C . SER A 1 95 ? 5.847 3.070 -1.913 1.00 90.12 95 SER A C 1
ATOM 748 O O . SER A 1 95 ? 6.699 3.420 -2.736 1.00 90.12 95 SER A O 1
ATOM 750 N N . VAL A 1 96 ? 5.613 1.777 -1.663 1.00 91.38 96 VAL A N 1
ATOM 751 C CA . VAL A 1 96 ? 6.266 0.665 -2.379 1.00 91.38 96 VAL A CA 1
ATOM 752 C C . VAL A 1 96 ? 5.958 0.721 -3.872 1.00 91.38 96 VAL A C 1
ATOM 754 O O . VAL A 1 96 ? 6.862 0.593 -4.702 1.00 91.38 96 VAL A O 1
ATOM 757 N N . MET A 1 97 ? 4.694 0.950 -4.235 1.00 92.50 97 MET A N 1
ATOM 758 C CA . MET A 1 97 ? 4.285 1.058 -5.633 1.00 92.50 97 MET A CA 1
ATOM 759 C C . MET A 1 97 ? 4.929 2.260 -6.326 1.00 92.50 97 MET A C 1
ATOM 761 O O . MET A 1 97 ? 5.307 2.139 -7.489 1.00 92.50 97 MET A O 1
ATOM 765 N N . GLU A 1 98 ? 5.115 3.393 -5.648 1.00 92.38 98 GLU A N 1
ATOM 766 C CA . GLU A 1 98 ? 5.815 4.544 -6.228 1.00 92.38 98 GLU A CA 1
ATOM 767 C C . GLU A 1 98 ? 7.306 4.260 -6.445 1.00 92.38 98 GLU A C 1
ATOM 769 O O . GLU A 1 98 ? 7.821 4.511 -7.538 1.00 92.38 98 GLU A O 1
ATOM 774 N N . ARG A 1 99 ? 7.993 3.641 -5.473 1.00 91.62 99 ARG A N 1
ATOM 775 C CA . ARG A 1 99 ? 9.373 3.159 -5.681 1.00 91.62 99 ARG A CA 1
ATOM 776 C C . ARG A 1 99 ? 9.440 2.205 -6.871 1.00 91.62 99 ARG A C 1
ATOM 778 O O . ARG A 1 99 ? 10.323 2.324 -7.723 1.00 91.62 99 ARG A O 1
ATOM 785 N N . ARG A 1 100 ? 8.456 1.309 -7.001 1.00 92.06 100 ARG A N 1
ATOM 786 C CA . ARG A 1 100 ? 8.399 0.387 -8.136 1.00 92.06 100 ARG A CA 1
ATOM 787 C C . ARG A 1 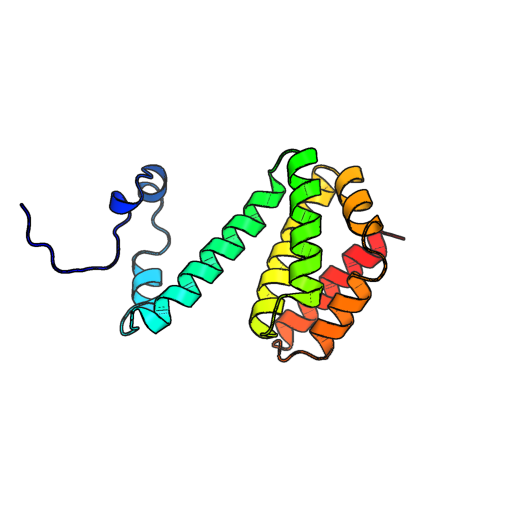100 ? 8.163 1.087 -9.465 1.00 92.06 100 ARG A C 1
ATOM 789 O O . ARG A 1 100 ? 8.758 0.684 -10.460 1.00 92.06 100 ARG A O 1
ATOM 796 N N . ARG A 1 101 ? 7.339 2.136 -9.493 1.00 93.06 101 ARG A N 1
ATOM 797 C CA . ARG A 1 101 ? 7.114 2.959 -10.687 1.00 93.06 101 ARG A CA 1
ATOM 798 C C . ARG A 1 101 ? 8.417 3.566 -11.197 1.00 93.06 101 ARG A C 1
ATOM 800 O O . ARG A 1 101 ? 8.606 3.637 -12.405 1.00 93.06 101 ARG A O 1
ATOM 807 N N . GLN A 1 102 ? 9.300 3.982 -10.291 1.00 91.56 102 GLN A N 1
ATOM 808 C CA . GLN A 1 102 ? 10.599 4.566 -10.629 1.00 91.56 102 GLN A CA 1
ATOM 809 C C . GLN A 1 102 ? 11.605 3.510 -11.114 1.00 91.56 102 GLN A C 1
ATOM 811 O O . GLN A 1 102 ? 12.344 3.773 -12.060 1.00 91.56 102 GLN A O 1
ATOM 816 N N . ALA A 1 103 ? 11.613 2.321 -10.502 1.00 89.62 103 ALA A N 1
ATOM 817 C CA . ALA A 1 103 ? 12.548 1.245 -10.839 1.00 89.62 103 ALA A CA 1
ATOM 818 C C . ALA A 1 103 ? 12.147 0.449 -12.098 1.00 89.62 103 ALA A C 1
ATOM 820 O O . ALA A 1 103 ? 12.970 0.247 -12.989 1.00 89.62 103 ALA A O 1
ATOM 821 N N . SER A 1 104 ? 10.881 0.026 -12.185 1.00 91.69 104 SER A N 1
ATOM 822 C CA . SER A 1 104 ? 10.338 -0.817 -13.261 1.00 91.69 104 SER A CA 1
ATOM 823 C C . SER A 1 104 ? 8.927 -0.349 -13.671 1.00 91.69 104 SER A C 1
ATOM 825 O O . SER A 1 104 ? 7.929 -0.965 -13.270 1.00 91.69 104 SER A O 1
ATOM 827 N N . PRO A 1 105 ? 8.807 0.714 -14.496 1.00 93.25 105 PRO A N 1
ATOM 828 C CA . PRO A 1 105 ? 7.518 1.304 -14.872 1.00 93.25 105 PRO A CA 1
ATOM 829 C C . PRO A 1 105 ? 6.546 0.322 -15.540 1.00 93.25 105 PRO A C 1
ATOM 831 O O . PRO A 1 105 ? 5.346 0.352 -15.264 1.00 93.25 105 PRO A O 1
ATOM 834 N N . ASP A 1 106 ? 7.052 -0.574 -16.392 1.00 93.81 106 ASP A N 1
ATOM 835 C CA . ASP A 1 106 ? 6.219 -1.540 -17.117 1.00 93.81 106 ASP A CA 1
ATOM 836 C C . ASP A 1 106 ? 5.610 -2.584 -16.176 1.00 93.81 106 ASP A C 1
ATOM 838 O O . ASP A 1 106 ? 4.426 -2.907 -16.283 1.00 93.81 106 ASP A O 1
ATOM 842 N N . VAL A 1 107 ? 6.388 -3.063 -15.199 1.00 91.56 107 VAL A N 1
ATOM 843 C CA . VAL A 1 107 ? 5.916 -4.000 -14.166 1.00 91.56 107 VAL A CA 1
ATOM 844 C C . VAL A 1 107 ? 4.906 -3.325 -13.248 1.00 91.56 107 VAL A C 1
ATOM 846 O O . VAL A 1 107 ? 3.864 -3.908 -12.950 1.00 91.56 107 VAL A O 1
ATOM 849 N N . TRP A 1 108 ? 5.175 -2.081 -12.842 1.00 94.25 108 TRP A N 1
ATOM 850 C CA . TRP A 1 108 ? 4.232 -1.269 -12.075 1.00 94.25 108 TRP A CA 1
ATOM 851 C C . TRP A 1 108 ? 2.898 -1.107 -12.815 1.00 94.25 108 TRP A C 1
ATOM 853 O O . TRP A 1 108 ? 1.835 -1.372 -12.248 1.00 94.25 108 TRP A O 1
ATOM 863 N N . ARG A 1 109 ?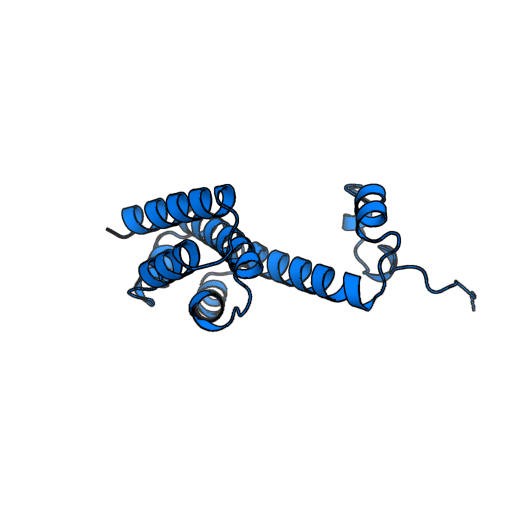 2.939 -0.740 -14.104 1.00 94.38 109 ARG A N 1
ATOM 864 C CA . ARG A 1 109 ? 1.732 -0.548 -14.919 1.00 94.38 109 ARG A CA 1
ATOM 865 C C . ARG A 1 109 ? 0.981 -1.864 -15.098 1.00 94.38 109 ARG A C 1
ATOM 867 O O . ARG A 1 109 ? -0.238 -1.895 -14.942 1.00 94.38 109 ARG A O 1
ATOM 874 N N . ALA A 1 110 ? 1.694 -2.950 -15.394 1.00 93.31 110 ALA A N 1
ATOM 875 C CA . ALA A 1 110 ? 1.107 -4.277 -15.534 1.00 93.31 110 ALA A CA 1
ATOM 876 C C . ALA A 1 110 ? 0.403 -4.729 -14.245 1.00 93.31 110 ALA A C 1
ATOM 878 O O . ALA A 1 110 ? -0.711 -5.244 -14.321 1.00 93.31 110 ALA A O 1
ATOM 879 N N . ALA A 1 111 ? 1.001 -4.492 -13.072 1.00 91.94 111 ALA A N 1
ATOM 880 C CA . ALA A 1 111 ? 0.403 -4.840 -11.785 1.00 91.94 111 ALA A CA 1
ATOM 881 C C . ALA A 1 111 ? -0.966 -4.167 -11.591 1.00 91.94 111 ALA A C 1
ATOM 883 O O . ALA A 1 111 ? -1.954 -4.862 -11.358 1.00 91.94 111 ALA A O 1
ATOM 884 N N . TRP A 1 112 ? -1.054 -2.845 -11.775 1.00 93.69 112 TRP A N 1
ATOM 885 C CA . TRP A 1 112 ? -2.318 -2.110 -11.640 1.00 93.69 112 TRP A CA 1
ATOM 886 C C . TRP A 1 112 ? -3.363 -2.494 -12.692 1.00 93.69 112 TRP A C 1
ATOM 888 O O . TRP A 1 112 ? -4.544 -2.616 -12.376 1.00 93.69 112 TRP A O 1
ATOM 898 N N . MET A 1 113 ? -2.945 -2.730 -13.938 1.00 92.25 113 MET A N 1
ATOM 899 C CA . MET A 1 113 ? -3.861 -3.104 -15.022 1.00 92.25 113 MET A CA 1
ATOM 900 C C . MET A 1 113 ? -4.495 -4.490 -14.833 1.00 92.25 113 MET A C 1
ATOM 902 O O . MET A 1 113 ? -5.570 -4.740 -15.379 1.00 92.25 113 MET A O 1
ATOM 906 N N . ARG A 1 114 ? -3.872 -5.387 -14.055 1.00 89.88 114 ARG A N 1
ATOM 907 C CA . ARG A 1 114 ? -4.462 -6.691 -13.695 1.00 89.88 114 ARG A CA 1
ATOM 908 C C . ARG A 1 114 ? -5.644 -6.571 -12.728 1.00 89.88 114 ARG A C 1
ATOM 910 O O . ARG A 1 114 ? -6.454 -7.492 -12.670 1.00 89.88 114 ARG A O 1
ATOM 917 N N . TRP A 1 115 ? -5.764 -5.450 -12.018 1.00 89.19 115 TRP A N 1
ATOM 918 C CA . TRP A 1 115 ? -6.780 -5.218 -10.989 1.00 89.19 115 TRP A CA 1
ATOM 919 C C . TRP A 1 115 ? -7.657 -3.996 -11.311 1.00 89.19 115 TRP A C 1
ATOM 921 O O . TRP A 1 115 ? -7.589 -2.966 -10.631 1.00 89.19 115 TRP A O 1
ATOM 931 N N . PRO A 1 116 ? -8.510 -4.082 -12.349 1.00 83.88 116 PRO A N 1
ATOM 932 C CA . PRO A 1 116 ? -9.397 -2.983 -12.711 1.00 83.88 116 PRO A CA 1
ATOM 933 C C . PRO A 1 116 ? -10.379 -2.671 -11.570 1.00 83.88 116 PRO A C 1
ATOM 935 O O . PRO A 1 116 ? -10.990 -3.569 -10.997 1.00 83.88 116 PRO A O 1
ATOM 938 N N . GLY A 1 117 ? -10.541 -1.386 -11.246 1.00 88.19 117 GLY A N 1
ATOM 939 C CA . GLY A 1 117 ? -11.444 -0.922 -10.180 1.00 88.19 117 GLY A CA 1
ATOM 940 C C . GLY A 1 117 ? -10.877 -1.025 -8.758 1.00 88.19 117 GLY A C 1
ATOM 941 O O . GLY A 1 117 ? -11.561 -0.672 -7.795 1.00 88.19 117 GLY A O 1
ATOM 942 N N . LEU A 1 118 ? -9.624 -1.460 -8.593 1.00 91.44 118 LEU A N 1
ATOM 943 C CA . LEU A 1 118 ? -8.993 -1.517 -7.275 1.00 91.44 118 LEU A CA 1
ATOM 944 C C . LEU A 1 118 ? -8.820 -0.126 -6.651 1.00 91.44 118 LEU A C 1
ATOM 946 O O . LEU A 1 118 ? -9.103 0.055 -5.472 1.00 91.44 118 LEU A O 1
ATOM 950 N N . LEU A 1 119 ? -8.435 0.873 -7.447 1.00 92.88 119 LEU A N 1
ATOM 951 C CA . LEU A 1 119 ? -8.320 2.255 -6.968 1.00 92.88 119 LEU A CA 1
ATOM 952 C C . LEU A 1 119 ? -9.673 2.799 -6.490 1.00 92.88 119 LEU A C 1
ATOM 954 O O . LEU A 1 119 ? -9.739 3.405 -5.425 1.00 92.88 119 LEU A O 1
ATOM 958 N N . ASP A 1 120 ? -10.767 2.504 -7.201 1.00 93.12 120 ASP A N 1
ATOM 959 C CA . ASP A 1 120 ? -12.120 2.870 -6.758 1.00 93.12 120 ASP A CA 1
ATOM 960 C C . ASP A 1 120 ? -12.494 2.167 -5.446 1.00 93.12 120 ASP A C 1
ATOM 962 O O . ASP A 1 120 ? -13.148 2.755 -4.581 1.00 93.12 120 ASP A O 1
ATOM 966 N N . THR A 1 121 ? -12.042 0.921 -5.272 1.00 91.00 121 THR A N 1
ATOM 967 C CA . THR A 1 121 ? -12.210 0.169 -4.024 1.00 91.00 121 THR A CA 1
ATOM 968 C C . THR A 1 121 ? -11.465 0.852 -2.881 1.00 91.00 121 THR A C 1
ATOM 970 O O . THR A 1 121 ? -12.064 1.096 -1.836 1.00 91.00 121 THR A O 1
ATOM 973 N N . PHE A 1 122 ? -10.202 1.238 -3.077 1.00 92.12 122 PHE A N 1
ATOM 974 C CA . PHE A 1 122 ? -9.430 1.970 -2.071 1.00 92.12 122 PHE A CA 1
ATOM 975 C C . PHE A 1 122 ? -10.073 3.313 -1.725 1.00 92.12 122 PHE A C 1
ATOM 977 O O . PHE A 1 122 ? -10.286 3.586 -0.547 1.00 92.12 122 PHE A O 1
ATOM 984 N N . VAL A 1 123 ? -10.508 4.095 -2.717 1.00 92.88 123 VAL A N 1
ATOM 985 C CA . VAL A 1 123 ? -11.256 5.344 -2.484 1.00 92.88 123 VAL A CA 1
ATOM 986 C C . VAL A 1 123 ? -12.513 5.092 -1.653 1.00 92.88 123 VAL A C 1
ATOM 988 O O . VAL A 1 123 ? -12.797 5.826 -0.704 1.00 92.88 123 VAL A O 1
ATOM 991 N N . ALA A 1 124 ? -13.290 4.064 -1.999 1.00 90.62 124 ALA A N 1
ATOM 992 C CA . ALA A 1 124 ? -14.505 3.730 -1.271 1.00 90.62 124 ALA A CA 1
ATOM 993 C C . ALA A 1 124 ? -14.204 3.330 0.178 1.00 90.62 124 ALA A C 1
ATOM 995 O O . ALA A 1 124 ? -14.942 3.738 1.073 1.00 90.62 124 ALA A O 1
ATOM 996 N N . ARG A 1 125 ? -13.131 2.569 0.415 1.00 88.38 125 ARG A N 1
ATOM 997 C CA . ARG A 1 125 ? -12.713 2.171 1.761 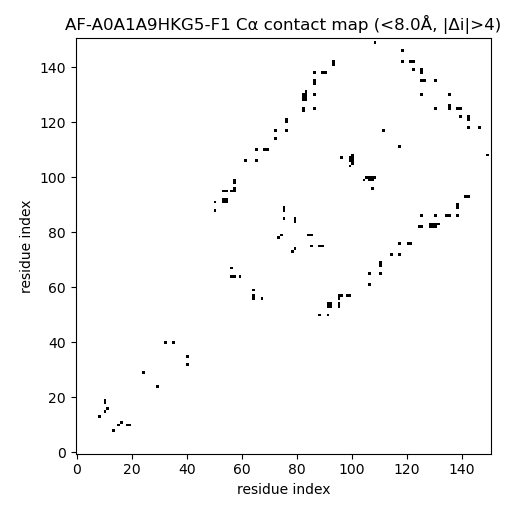1.00 88.38 125 ARG A CA 1
ATOM 998 C C . ARG A 1 125 ? -12.207 3.358 2.575 1.00 88.38 125 ARG A C 1
ATOM 1000 O O . ARG A 1 125 ? -12.723 3.575 3.663 1.00 88.38 125 ARG A O 1
ATOM 1007 N N . VAL A 1 126 ? -11.312 4.179 2.025 1.00 90.50 126 VAL A N 1
ATOM 1008 C CA . VAL A 1 126 ? -10.769 5.364 2.712 1.00 90.50 126 VAL A CA 1
ATOM 1009 C C . VAL A 1 126 ? -11.880 6.340 3.108 1.00 90.50 126 VAL A C 1
ATOM 1011 O O . VAL A 1 126 ? -11.889 6.847 4.222 1.00 90.50 126 VAL A O 1
ATOM 1014 N N . ARG A 1 127 ? -12.878 6.555 2.240 1.00 89.19 127 ARG A N 1
ATOM 1015 C CA . ARG A 1 127 ? -14.008 7.460 2.531 1.00 89.19 127 ARG A CA 1
ATOM 1016 C C . ARG A 1 127 ? -15.010 6.926 3.551 1.00 89.19 127 ARG A C 1
ATOM 1018 O O . ARG A 1 127 ? -15.712 7.718 4.173 1.00 89.19 127 ARG A O 1
ATOM 1025 N N . ARG A 1 128 ? -15.178 5.605 3.633 1.00 83.69 128 ARG A N 1
ATOM 1026 C CA . ARG A 1 128 ? -16.146 4.962 4.541 1.00 83.69 128 ARG A CA 1
ATOM 1027 C C . ARG A 1 128 ? -15.531 4.624 5.892 1.00 83.69 128 ARG A C 1
ATOM 1029 O O . ARG A 1 128 ? -16.278 4.477 6.857 1.00 83.69 128 ARG A O 1
ATOM 1036 N N . GLY A 1 129 ? -14.216 4.441 5.920 1.00 74.38 129 GLY A N 1
ATOM 1037 C CA . GLY A 1 129 ? -13.504 3.952 7.079 1.00 74.38 129 GLY A CA 1
ATOM 1038 C C . GLY A 1 129 ? -13.328 5.000 8.166 1.00 74.38 129 GLY A C 1
ATOM 1039 O O . GLY A 1 129 ? -13.471 6.201 7.939 1.00 74.38 129 GLY A O 1
ATOM 1040 N N . ARG A 1 130 ? -12.981 4.536 9.366 1.00 82.19 130 ARG A N 1
ATOM 1041 C CA . ARG A 1 130 ? -12.619 5.396 10.507 1.00 82.19 130 ARG A CA 1
ATOM 1042 C C . ARG A 1 130 ? -11.144 5.810 10.477 1.00 82.19 130 ARG A C 1
ATOM 1044 O O . ARG A 1 130 ? -10.499 5.866 11.513 1.00 82.19 130 ARG A O 1
ATOM 1051 N N . ILE A 1 131 ? -10.614 6.088 9.290 1.00 84.75 131 ILE A N 1
ATOM 1052 C CA . ILE A 1 131 ? -9.256 6.614 9.132 1.00 84.75 131 ILE A CA 1
ATOM 1053 C C . ILE A 1 131 ? -9.266 8.072 9.591 1.00 84.75 131 ILE A C 1
ATOM 1055 O O . ILE A 1 131 ? -10.228 8.803 9.333 1.00 84.75 131 ILE A O 1
ATOM 1059 N N . ASN A 1 132 ? -8.210 8.507 10.277 1.00 86.94 132 ASN A N 1
ATOM 1060 C CA . ASN A 1 132 ? -8.078 9.914 10.636 1.00 86.94 132 ASN A CA 1
ATOM 1061 C C . ASN A 1 132 ? -8.096 10.801 9.364 1.00 86.94 132 ASN A C 1
ATOM 1063 O O . ASN A 1 132 ? -7.731 10.363 8.272 1.00 86.94 132 ASN A O 1
ATOM 1067 N N . ALA A 1 133 ? -8.535 12.054 9.499 1.00 85.25 133 ALA A N 1
ATOM 1068 C CA . ALA A 1 133 ? -8.774 12.921 8.344 1.00 85.25 133 ALA A CA 1
ATOM 1069 C C . ALA A 1 133 ? -7.501 13.283 7.557 1.00 85.25 133 ALA A C 1
ATOM 1071 O O . ALA A 1 133 ? -7.570 13.424 6.340 1.00 85.25 133 ALA A O 1
ATOM 1072 N N . GLU A 1 134 ? -6.365 13.426 8.242 1.00 86.81 134 GLU A N 1
ATOM 1073 C CA . GLU A 1 134 ? -5.076 13.786 7.639 1.00 86.81 134 GLU A CA 1
ATOM 1074 C C . GLU A 1 134 ? -4.547 12.635 6.776 1.00 86.81 134 GLU A C 1
ATOM 1076 O O . GLU A 1 134 ? -4.380 12.791 5.571 1.00 86.81 134 GLU A O 1
ATOM 1081 N N . THR A 1 135 ? -4.443 11.436 7.348 1.00 83.62 135 THR A N 1
ATOM 1082 C CA . T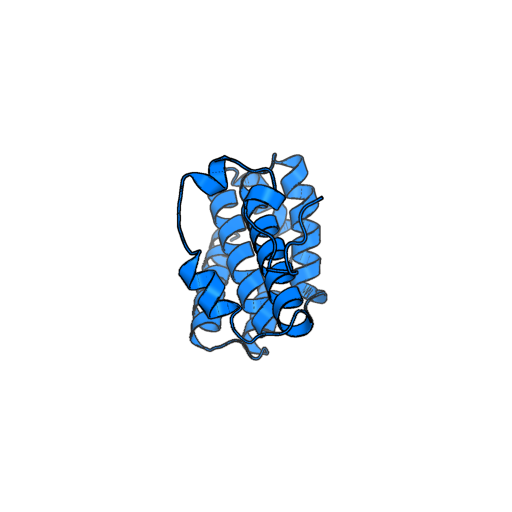HR A 1 135 ? -4.070 10.209 6.638 1.00 83.62 135 THR A CA 1
ATOM 1083 C C . THR A 1 135 ? -5.047 9.899 5.506 1.00 83.62 135 THR A C 1
ATOM 1085 O O . THR A 1 135 ? -4.632 9.525 4.415 1.00 83.62 135 THR A O 1
ATOM 1088 N N . ALA A 1 136 ? -6.356 10.076 5.710 1.00 88.44 136 ALA A N 1
ATOM 1089 C CA . ALA A 1 136 ? -7.326 9.876 4.637 1.00 88.44 136 ALA A CA 1
ATOM 1090 C C . ALA A 1 136 ? -7.110 10.857 3.472 1.00 88.44 136 ALA A C 1
ATOM 1092 O O . ALA A 1 136 ? -7.284 10.470 2.317 1.00 88.44 136 ALA A O 1
ATOM 1093 N N . GLN A 1 137 ? -6.737 12.109 3.755 1.00 90.75 137 GLN A N 1
ATOM 1094 C CA . GLN A 1 137 ? -6.417 13.089 2.723 1.00 90.75 137 GLN A CA 1
ATOM 1095 C C . GLN A 1 137 ? -5.153 12.692 1.951 1.00 90.75 137 GLN A C 1
ATOM 1097 O O . GLN A 1 137 ? -5.214 12.625 0.724 1.00 90.75 137 GLN A O 1
ATOM 1102 N N . GLU A 1 138 ? -4.061 12.372 2.646 1.00 91.06 138 GLU A N 1
ATOM 1103 C CA . GLU A 1 138 ? -2.798 11.934 2.030 1.00 91.06 138 GLU A CA 1
ATOM 1104 C C . GLU A 1 138 ? -3.010 10.715 1.120 1.00 91.06 138 GLU A C 1
ATOM 1106 O O . GLU A 1 138 ? -2.660 10.737 -0.060 1.00 91.06 138 GLU A O 1
ATOM 1111 N N . LEU A 1 139 ? -3.711 9.689 1.615 1.00 92.75 139 LEU A N 1
ATOM 1112 C CA . LEU A 1 139 ? -4.024 8.491 0.831 1.00 92.75 139 LEU A CA 1
ATOM 1113 C C . LEU A 1 139 ? -4.841 8.814 -0.425 1.00 92.75 139 LEU A C 1
ATOM 1115 O O . LEU A 1 139 ? -4.632 8.220 -1.482 1.00 92.75 139 LEU A O 1
ATOM 1119 N N . MET A 1 140 ? -5.795 9.742 -0.331 1.00 95.38 140 MET A N 1
ATOM 1120 C CA . MET A 1 140 ? -6.599 10.158 -1.482 1.00 95.38 140 MET A CA 1
ATOM 1121 C C . MET A 1 140 ? -5.769 10.924 -2.521 1.00 95.38 140 MET A C 1
ATOM 1123 O O . MET A 1 140 ? -6.027 10.776 -3.721 1.00 95.38 140 MET A O 1
ATOM 1127 N N . GLU A 1 141 ? -4.790 11.719 -2.088 1.00 94.06 141 GLU A N 1
ATOM 1128 C CA . GLU A 1 141 ? -3.836 12.400 -2.968 1.00 94.06 141 GLU A CA 1
ATOM 1129 C C . GLU A 1 141 ? -2.952 11.379 -3.700 1.00 94.06 141 GLU A C 1
ATOM 1131 O O . GLU A 1 141 ? -2.898 11.396 -4.935 1.00 94.06 141 GLU A O 1
ATOM 1136 N N . ASP A 1 142 ? -2.385 10.408 -2.983 1.00 93.81 142 ASP A N 1
ATOM 1137 C CA . ASP A 1 142 ? -1.565 9.338 -3.562 1.00 93.81 142 ASP A CA 1
ATOM 1138 C C . ASP A 1 142 ? -2.352 8.475 -4.560 1.00 93.81 142 ASP A C 1
ATOM 1140 O O . ASP A 1 142 ? -1.910 8.233 -5.690 1.00 93.81 142 ASP A O 1
ATOM 1144 N N . ILE A 1 143 ? -3.574 8.062 -4.203 1.00 94.81 143 ILE A N 1
ATOM 1145 C CA . ILE A 1 143 ? -4.461 7.314 -5.108 1.00 94.81 143 ILE A CA 1
ATOM 1146 C C . ILE A 1 143 ? -4.769 8.127 -6.374 1.00 94.81 143 ILE A C 1
ATOM 1148 O O . ILE A 1 143 ? -4.851 7.566 -7.475 1.00 94.81 143 ILE A O 1
ATOM 1152 N N . SER A 1 144 ? -4.930 9.447 -6.252 1.00 94.12 144 SER A N 1
ATOM 1153 C CA . SER A 1 144 ? -5.150 10.332 -7.398 1.00 94.12 144 SER A CA 1
ATOM 1154 C C . SER A 1 144 ? -3.926 10.383 -8.318 1.00 94.12 144 SER A C 1
ATOM 1156 O O . SER A 1 144 ? -4.085 10.335 -9.541 1.00 94.12 144 SER A O 1
ATOM 1158 N N . VAL A 1 145 ? -2.712 10.419 -7.760 1.00 93.81 145 VAL A N 1
ATOM 1159 C CA . VAL A 1 145 ? -1.459 10.367 -8.533 1.00 93.81 145 VAL A CA 1
ATOM 1160 C C . VAL A 1 145 ? -1.359 9.061 -9.322 1.00 93.81 145 VAL A C 1
ATOM 1162 O O . VAL A 1 145 ? -1.134 9.095 -10.536 1.00 93.81 145 VAL A O 1
ATOM 1165 N N . VAL A 1 146 ? -1.613 7.917 -8.678 1.00 93.94 146 VAL A N 1
ATOM 1166 C CA . VAL A 1 146 ? -1.630 6.609 -9.356 1.00 93.94 146 VAL A CA 1
ATOM 1167 C C . VAL A 1 146 ? -2.680 6.591 -10.470 1.00 93.94 146 VAL A C 1
ATOM 1169 O O . VAL A 1 146 ? -2.385 6.210 -11.604 1.00 93.94 146 VAL A O 1
ATOM 1172 N N . SER A 1 147 ? -3.894 7.064 -10.178 1.00 93.12 147 SER A N 1
ATOM 1173 C CA . SER A 1 147 ? -4.995 7.121 -11.148 1.00 93.12 147 SER A CA 1
ATOM 1174 C C . SER A 1 147 ? -4.652 7.968 -12.374 1.00 93.12 147 SER A C 1
ATOM 1176 O O . SER A 1 147 ? -5.014 7.607 -13.493 1.00 93.12 147 SER A O 1
ATOM 1178 N N . ALA A 1 148 ? -3.964 9.096 -12.181 1.00 92.62 148 ALA A N 1
ATOM 1179 C CA . ALA A 1 148 ? -3.530 9.964 -13.270 1.00 92.62 148 ALA A CA 1
ATOM 1180 C C . ALA A 1 148 ? -2.447 9.304 -14.133 1.00 92.62 148 ALA A C 1
ATOM 1182 O O . ALA A 1 148 ? -2.490 9.432 -15.353 1.00 92.62 148 ALA A O 1
ATOM 1183 N N . ALA A 1 149 ? -1.519 8.567 -13.521 1.00 91.38 149 ALA A N 1
ATOM 1184 C CA . ALA A 1 149 ? -0.422 7.900 -14.219 1.00 91.38 149 ALA A CA 1
ATOM 1185 C C . ALA A 1 149 ? -0.855 6.665 -15.042 1.00 91.38 149 ALA A C 1
ATOM 1187 O O . ALA A 1 149 ? -0.121 6.228 -15.930 1.00 91.38 149 ALA A O 1
ATOM 1188 N N . LEU A 1 150 ? -2.028 6.089 -14.755 1.00 90.00 150 LEU A N 1
ATOM 1189 C CA . LEU A 1 150 ? -2.579 4.952 -15.505 1.00 90.00 150 LEU A CA 1
ATOM 1190 C C . LEU A 1 150 ? -3.394 5.357 -16.745 1.00 90.00 150 LEU A C 1
ATOM 1192 O O . LEU A 1 150 ? -3.619 4.505 -17.609 1.00 90.00 150 LEU A O 1
ATOM 1196 N N . ARG A 1 151 ? -3.829 6.621 -16.833 1.00 85.06 151 ARG A N 1
ATOM 1197 C CA . ARG A 1 151 ? -4.532 7.180 -18.002 1.00 85.06 151 ARG A CA 1
ATOM 1198 C C . ARG A 1 151 ? -3.584 7.380 -19.181 1.00 85.06 151 ARG A C 1
ATOM 1200 O O . ARG A 1 151 ? -4.073 7.226 -20.319 1.00 85.06 151 ARG A O 1
#

pLDDT: mean 77.58, std 16.88, range [38.44, 95.38]

Foldseek 3Di:
DDPDDPDPDDPVNVVDVVCVVDDDDPPVVCVVCPPDDPVRVVVVVVLVVVLVVLLCLLVDDLVVNLVVLLVLLCCLLPVDPALQSSLVSLVSNLVSLVSNCVVPVVSSLVSVVVPPCSLVSVLVSLVVHPHDPVSSVVSPVSSVVVVVVND